Protein AF-A0A661W3M1-F1 (afdb_monomer_lite)

Secondary structure (DSSP, 8-state):
-EEEEE---HHHHHHHHHHTTT-GGGGTSSTT-SEEEEE-PPPPPSSTT-EEEEEEEEE--HHHHHHHTT-S-GGGGGGS-SSEE--SEEEEEEEEE-TT--

Sequence (102 aa):
MKALRFSSSLPQYALLKALGSRSKRLFYKGPLATVRLADVTEPELPAPDWVKIKTSVCGFCGSDFNLVFLRESLTASPFISYPCTLGHELSGEVVEVGSGVR

Foldseek 3Di:
DKFWKFADDPVLLVCCVVCCVVPVVLCCDDPSHGIDTDDDDQDDAPDLQDFDFPWPDFDDDVVNVCRSSVVDDPVCVVVDDPTDTDGDRTDGDGPGHGNNHD

pLDDT: mean 94.22, std 4.21, range [80.94, 98.5]

Structure (mmCIF, N/CA/C/O backbone):
data_AF-A0A661W3M1-F1
#
_entry.id   AF-A0A661W3M1-F1
#
loop_
_atom_site.group_PDB
_atom_site.id
_atom_site.type_symbol
_atom_site.label_atom_id
_atom_site.label_alt_id
_atom_site.label_comp_id
_atom_site.label_asym_id
_atom_site.label_entity_id
_atom_site.label_seq_id
_atom_site.pdbx_PDB_ins_code
_atom_site.Cartn_x
_atom_site.Cartn_y
_atom_site.Cartn_z
_atom_site.occupancy
_atom_site.B_iso_or_equiv
_atom_site.auth_seq_id
_atom_site.auth_comp_id
_atom_site.auth_asym_id
_atom_site.auth_atom_id
_atom_site.pdbx_PDB_model_num
ATOM 1 N N . MET A 1 1 ? -5.063 -12.488 4.242 1.00 94.12 1 MET A N 1
ATOM 2 C CA . MET A 1 1 ? -5.924 -11.769 3.269 1.00 94.12 1 MET A CA 1
ATOM 3 C C . MET A 1 1 ? -5.106 -11.277 2.073 1.00 94.12 1 MET A C 1
ATOM 5 O O . MET A 1 1 ? -3.892 -11.194 2.189 1.00 94.12 1 MET A O 1
ATOM 9 N N . LYS A 1 2 ? -5.730 -10.959 0.930 1.00 95.50 2 LYS A N 1
ATOM 10 C CA . LYS A 1 2 ? -5.025 -10.397 -0.241 1.00 95.50 2 LYS A CA 1
ATOM 11 C C . LYS A 1 2 ? -4.869 -8.877 -0.114 1.00 95.50 2 LYS A C 1
ATOM 13 O O . LYS A 1 2 ? -5.808 -8.210 0.304 1.00 95.50 2 LYS A O 1
ATOM 18 N N . ALA A 1 3 ? -3.721 -8.339 -0.523 1.00 96.06 3 ALA A N 1
ATOM 19 C CA . ALA A 1 3 ? -3.455 -6.900 -0.572 1.00 96.06 3 ALA A CA 1
ATOM 20 C C . ALA A 1 3 ? -2.562 -6.523 -1.766 1.00 96.06 3 ALA A C 1
ATOM 22 O O . ALA A 1 3 ? -1.708 -7.309 -2.188 1.00 96.06 3 ALA A O 1
ATOM 23 N N . LEU A 1 4 ? -2.732 -5.305 -2.295 1.00 95.81 4 LEU A N 1
ATOM 24 C CA . LEU A 1 4 ? -1.809 -4.720 -3.270 1.00 95.81 4 LEU A CA 1
ATOM 25 C C . LEU A 1 4 ? -0.593 -4.155 -2.536 1.00 95.81 4 LEU A C 1
ATOM 27 O O . LEU A 1 4 ? -0.679 -3.135 -1.854 1.00 95.81 4 LEU A O 1
ATOM 31 N N . ARG A 1 5 ? 0.541 -4.840 -2.663 1.00 96.19 5 ARG A N 1
ATOM 32 C CA . ARG A 1 5 ? 1.799 -4.491 -2.006 1.00 96.19 5 ARG A CA 1
ATOM 33 C C . ARG A 1 5 ? 2.724 -3.779 -2.970 1.00 96.19 5 ARG A C 1
ATOM 35 O O . ARG A 1 5 ? 3.012 -4.304 -4.046 1.00 96.19 5 ARG A O 1
ATOM 42 N N . PHE A 1 6 ? 3.206 -2.616 -2.554 1.00 95.31 6 PHE A N 1
ATOM 43 C CA . PHE A 1 6 ? 4.246 -1.871 -3.239 1.00 95.31 6 PHE A CA 1
ATOM 44 C C . PHE A 1 6 ? 5.602 -2.098 -2.574 1.00 95.31 6 PHE A C 1
ATOM 46 O O . PHE A 1 6 ? 5.745 -2.062 -1.349 1.00 95.31 6 PHE A O 1
ATOM 53 N N . SER A 1 7 ? 6.617 -2.290 -3.405 1.00 93.25 7 SER A N 1
ATOM 54 C CA . SER A 1 7 ? 8.013 -2.336 -2.992 1.00 93.25 7 SER A CA 1
ATOM 55 C C . SER A 1 7 ? 8.901 -1.839 -4.122 1.00 93.25 7 SER A C 1
ATOM 57 O O . SER A 1 7 ? 8.664 -2.163 -5.287 1.00 93.25 7 SER A O 1
ATOM 59 N N . SER A 1 8 ? 9.964 -1.125 -3.770 1.00 90.50 8 SER A N 1
ATOM 60 C CA . SER A 1 8 ? 11.011 -0.753 -4.712 1.00 90.50 8 SER A CA 1
ATOM 61 C C . SER A 1 8 ? 12.366 -0.854 -4.030 1.00 90.50 8 SER A C 1
ATOM 63 O O . SER A 1 8 ? 12.572 -0.274 -2.968 1.00 90.50 8 SER A O 1
ATOM 65 N N . SER A 1 9 ? 13.305 -1.561 -4.654 1.00 90.75 9 SER A N 1
ATOM 66 C CA . SER A 1 9 ? 14.724 -1.512 -4.287 1.00 90.75 9 SER A CA 1
ATOM 67 C C . SER A 1 9 ? 15.480 -0.532 -5.191 1.00 90.75 9 SER A C 1
ATOM 69 O O . SER A 1 9 ? 15.015 -0.207 -6.286 1.00 90.75 9 SER A O 1
ATOM 71 N N . LEU A 1 10 ? 16.660 -0.063 -4.770 1.00 91.50 10 LEU A N 1
ATOM 72 C CA . LEU A 1 10 ? 17.482 0.835 -5.596 1.00 91.50 10 LEU A CA 1
ATOM 73 C C . LEU A 1 10 ? 17.864 0.220 -6.962 1.00 91.50 10 LEU A C 1
ATOM 75 O O . LEU A 1 10 ? 17.713 0.914 -7.972 1.00 91.50 10 LEU A O 1
ATOM 79 N N . PRO A 1 11 ? 18.277 -1.066 -7.060 1.00 93.69 11 PRO A N 1
ATOM 80 C CA . PRO A 1 11 ? 18.576 -1.680 -8.357 1.00 93.69 11 PRO A CA 1
ATOM 81 C C . PRO A 1 11 ? 17.348 -1.773 -9.269 1.00 93.69 11 PRO A C 1
ATOM 83 O O . PRO A 1 11 ? 17.421 -1.447 -10.454 1.00 93.69 11 PRO A O 1
ATOM 86 N N . GLN A 1 12 ? 16.201 -2.173 -8.712 1.00 94.31 12 GLN A N 1
ATOM 87 C CA . GLN A 1 12 ? 14.938 -2.251 -9.446 1.00 94.31 12 GLN A CA 1
ATOM 88 C C . GLN A 1 12 ? 14.517 -0.873 -9.966 1.00 94.31 12 GLN A C 1
ATOM 90 O O . GLN A 1 12 ? 14.145 -0.746 -11.133 1.00 94.31 12 GLN A O 1
ATOM 95 N N . TYR A 1 13 ? 14.622 0.159 -9.125 1.00 93.94 13 TYR A N 1
ATOM 96 C CA . TYR A 1 13 ? 14.336 1.541 -9.493 1.00 93.94 13 TYR A CA 1
ATOM 97 C C . TYR A 1 13 ? 15.206 1.998 -10.669 1.00 93.94 13 TYR A C 1
ATOM 99 O O . TYR A 1 13 ? 14.677 2.499 -11.662 1.00 93.94 13 TYR A O 1
ATOM 107 N N . ALA A 1 14 ? 16.523 1.776 -10.603 1.00 94.38 14 ALA A N 1
ATOM 108 C CA . ALA A 1 14 ? 17.452 2.153 -11.669 1.00 94.38 14 ALA A CA 1
ATOM 109 C C . ALA A 1 14 ? 17.119 1.453 -13.001 1.00 94.38 14 ALA A C 1
ATOM 111 O O . ALA A 1 14 ? 17.024 2.110 -14.041 1.00 94.38 14 ALA A O 1
ATOM 112 N N . LEU A 1 15 ? 16.857 0.141 -12.966 1.00 95.88 15 LEU A N 1
ATOM 113 C CA . LEU A 1 15 ? 16.462 -0.633 -14.149 1.00 95.88 15 LEU A CA 1
ATOM 114 C C . LEU A 1 15 ? 15.142 -0.13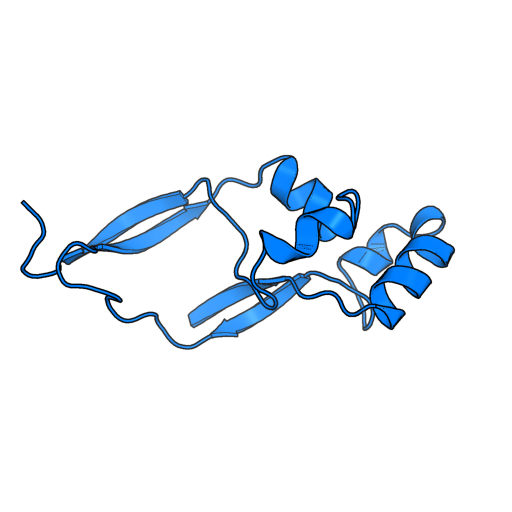5 -14.750 1.00 95.88 15 LEU A C 1
ATOM 116 O O . LEU A 1 15 ? 15.035 0.035 -15.966 1.00 95.88 15 LEU A O 1
ATOM 120 N N . LEU A 1 16 ? 14.141 0.142 -13.914 1.00 96.19 16 LEU A N 1
ATOM 121 C CA . LEU A 1 16 ? 12.846 0.653 -14.363 1.00 96.19 16 LEU A CA 1
ATOM 122 C C . LEU A 1 16 ? 12.928 2.078 -14.912 1.00 96.19 16 LEU A C 1
ATOM 124 O O . LEU A 1 16 ? 12.232 2.388 -15.878 1.00 96.19 16 LEU A O 1
ATOM 128 N N . LYS A 1 17 ? 13.790 2.941 -14.368 1.00 93.94 17 LYS A N 1
ATOM 129 C CA . LYS A 1 17 ? 14.046 4.266 -14.951 1.00 93.94 17 LYS A CA 1
ATOM 130 C C . LYS A 1 17 ? 14.708 4.162 -16.325 1.00 93.94 17 LYS A C 1
ATOM 132 O O . LYS A 1 17 ? 14.319 4.897 -17.230 1.00 93.94 17 LYS A O 1
ATOM 137 N N . ALA A 1 18 ? 15.642 3.228 -16.508 1.00 94.62 18 ALA A N 1
ATOM 138 C CA . ALA A 1 18 ? 16.347 3.031 -17.776 1.00 94.62 18 ALA A CA 1
ATOM 139 C C . ALA A 1 18 ? 15.481 2.366 -18.868 1.00 94.62 18 ALA A C 1
ATOM 141 O O . ALA A 1 18 ? 15.563 2.725 -20.046 1.00 94.62 18 ALA A O 1
ATOM 142 N N . LEU A 1 19 ? 14.655 1.382 -18.495 1.00 94.94 19 LEU A N 1
ATOM 143 C CA . LEU A 1 19 ? 13.927 0.523 -19.442 1.00 94.94 19 LEU A CA 1
ATOM 144 C C . LEU A 1 19 ? 12.421 0.811 -19.509 1.00 94.94 19 LEU A C 1
ATOM 146 O O . LEU A 1 19 ? 11.775 0.526 -20.520 1.00 94.94 19 LEU A O 1
ATOM 150 N N . GLY A 1 20 ? 11.841 1.399 -18.464 1.00 90.75 20 GLY A N 1
ATOM 151 C CA . GLY A 1 20 ? 10.394 1.572 -18.319 1.00 90.75 20 GLY A CA 1
ATOM 152 C C . GLY A 1 20 ? 9.769 2.601 -19.264 1.00 90.75 20 GLY A C 1
ATOM 153 O O . GLY A 1 20 ? 8.555 2.590 -19.471 1.00 90.75 20 GLY A O 1
ATOM 154 N N . SER A 1 21 ? 10.559 3.482 -19.885 1.00 90.88 21 SER A N 1
ATOM 155 C CA . SER A 1 21 ? 10.077 4.357 -20.966 1.00 90.88 21 SER A CA 1
ATOM 156 C C . SER A 1 21 ? 9.684 3.564 -22.217 1.00 90.88 21 SER A C 1
ATOM 158 O O . SER A 1 21 ? 8.713 3.929 -22.872 1.00 90.88 21 SER A O 1
ATOM 160 N N . ARG A 1 22 ? 10.374 2.447 -22.495 1.00 93.88 22 ARG A N 1
ATOM 161 C CA . ARG A 1 22 ? 10.118 1.569 -23.649 1.00 93.88 22 ARG A CA 1
ATOM 162 C C . ARG A 1 22 ? 8.945 0.621 -23.423 1.00 93.88 22 ARG A C 1
ATOM 164 O O . ARG A 1 22 ? 8.250 0.266 -24.366 1.00 93.88 22 ARG A O 1
ATOM 171 N N . SER A 1 23 ? 8.719 0.202 -22.178 1.00 94.69 23 SER A N 1
ATOM 172 C CA . SER A 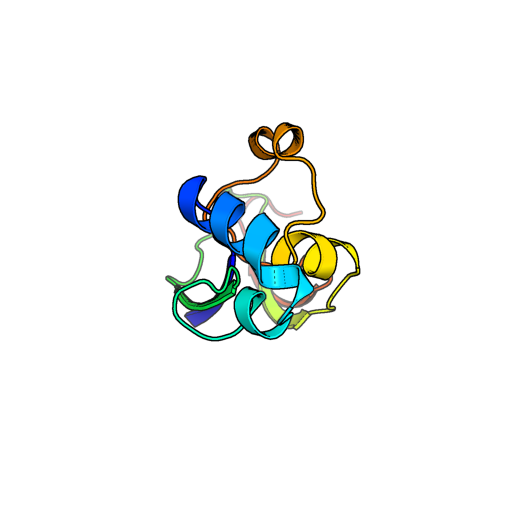1 23 ? 7.598 -0.670 -21.828 1.00 94.69 23 SER A CA 1
ATOM 173 C C . SER A 1 23 ? 7.061 -0.355 -20.438 1.00 94.69 23 SER A C 1
ATOM 175 O O . SER A 1 23 ? 7.616 -0.762 -19.417 1.00 94.69 23 SER A O 1
ATOM 177 N N . LYS A 1 24 ? 5.907 0.320 -20.400 1.00 94.50 24 LYS A N 1
ATOM 178 C CA . LYS A 1 24 ? 5.189 0.636 -19.156 1.00 94.50 24 LYS A CA 1
ATOM 179 C C . LYS A 1 24 ? 4.724 -0.612 -18.400 1.00 94.50 24 LYS A C 1
ATOM 181 O O . LYS A 1 24 ? 4.515 -0.544 -17.196 1.00 94.50 24 LYS A O 1
ATOM 186 N N . ARG A 1 25 ? 4.615 -1.761 -19.077 1.00 96.38 25 ARG A N 1
ATOM 187 C CA . ARG A 1 25 ? 4.252 -3.043 -18.452 1.00 96.38 25 ARG A CA 1
ATOM 188 C C . ARG A 1 25 ? 5.267 -3.498 -17.411 1.00 96.38 25 ARG A C 1
ATOM 190 O O . ARG A 1 25 ? 4.871 -4.166 -16.467 1.00 96.38 25 ARG A O 1
ATOM 197 N N . LEU A 1 26 ? 6.537 -3.109 -17.544 1.00 96.62 26 LEU A N 1
ATOM 198 C CA . LEU A 1 26 ? 7.592 -3.494 -16.603 1.00 96.62 26 LEU A CA 1
ATOM 199 C C . LEU A 1 26 ? 7.321 -3.023 -15.168 1.00 96.62 26 LEU A C 1
ATOM 201 O O . LEU A 1 26 ? 7.784 -3.667 -14.235 1.00 96.62 26 LEU A O 1
ATOM 205 N N . PHE A 1 27 ? 6.548 -1.947 -14.984 1.00 96.81 27 PHE A N 1
ATOM 206 C CA . PHE A 1 27 ? 6.203 -1.426 -13.659 1.00 96.81 27 PHE A CA 1
ATOM 207 C C . PHE A 1 27 ? 5.156 -2.274 -12.925 1.00 96.81 27 PHE A C 1
ATOM 209 O O . PHE A 1 27 ? 5.135 -2.269 -11.702 1.00 96.81 27 PHE A O 1
ATOM 216 N N . TYR A 1 28 ? 4.307 -3.031 -13.627 1.00 95.69 28 TYR A N 1
ATOM 217 C CA . TYR A 1 28 ? 3.195 -3.776 -13.006 1.00 95.69 28 TYR A CA 1
ATOM 218 C C . TYR A 1 28 ? 3.089 -5.249 -13.438 1.00 95.69 28 TYR A C 1
ATOM 220 O O . TYR A 1 28 ? 2.254 -5.986 -12.921 1.00 95.69 28 TYR A O 1
ATOM 228 N N . LYS A 1 29 ? 3.938 -5.715 -14.361 1.00 95.81 29 LYS A N 1
ATOM 229 C CA . LYS A 1 29 ? 4.026 -7.114 -14.790 1.00 95.81 29 LYS A CA 1
ATOM 230 C C . LYS A 1 29 ? 5.476 -7.613 -14.850 1.00 95.81 29 LYS A C 1
ATOM 232 O O . LYS A 1 29 ? 6.364 -6.919 -15.335 1.00 95.81 29 LYS A O 1
ATOM 237 N N . GLY A 1 30 ? 5.687 -8.866 -14.442 1.00 94.94 30 GLY A N 1
ATOM 238 C CA . GLY A 1 30 ? 6.987 -9.547 -14.501 1.00 94.94 30 GLY A CA 1
ATOM 239 C C . GLY A 1 30 ? 7.849 -9.332 -13.248 1.00 94.94 30 GLY A C 1
ATOM 240 O O . GLY A 1 30 ? 7.343 -8.841 -12.243 1.00 94.94 30 GLY A O 1
ATOM 241 N N . PRO A 1 31 ? 9.141 -9.706 -13.272 1.00 93.88 31 PRO A N 1
ATOM 242 C CA . PRO A 1 31 ? 10.004 -9.683 -12.086 1.00 93.88 31 PRO A CA 1
ATOM 243 C C . PRO A 1 31 ? 10.308 -8.267 -11.583 1.00 93.88 31 PRO A C 1
ATOM 245 O O . PRO A 1 31 ? 10.428 -8.063 -10.381 1.00 93.88 31 PRO A O 1
ATOM 248 N N . LEU A 1 32 ? 10.365 -7.279 -12.482 1.00 95.56 32 LEU A N 1
ATOM 249 C CA . LEU A 1 32 ? 10.671 -5.885 -12.145 1.00 95.56 32 LEU A CA 1
ATOM 250 C C . LEU A 1 32 ? 9.480 -5.083 -11.639 1.00 95.56 32 LEU A C 1
ATOM 252 O O . LEU A 1 32 ? 9.662 -3.934 -11.257 1.00 95.56 32 LEU A O 1
ATOM 256 N N . ALA A 1 33 ? 8.270 -5.628 -11.632 1.00 96.69 33 ALA A N 1
ATOM 257 C CA . ALA A 1 33 ? 7.123 -4.812 -11.288 1.00 96.69 33 ALA A CA 1
ATOM 258 C C . ALA A 1 33 ? 7.169 -4.345 -9.823 1.00 96.69 33 ALA A C 1
ATOM 260 O O . ALA A 1 33 ? 7.615 -5.081 -8.941 1.00 96.69 33 ALA A O 1
ATOM 261 N N . THR A 1 34 ? 6.699 -3.136 -9.563 1.00 96.06 34 THR A N 1
ATOM 262 C CA . THR A 1 34 ? 6.761 -2.461 -8.260 1.00 96.06 34 THR A CA 1
ATOM 263 C C . THR A 1 34 ? 5.567 -2.794 -7.374 1.00 96.06 34 THR A C 1
ATOM 265 O O . THR A 1 34 ? 5.650 -2.656 -6.160 1.00 96.06 34 THR A O 1
ATOM 268 N N . VAL A 1 35 ? 4.477 -3.288 -7.971 1.00 96.62 35 VAL A N 1
ATOM 269 C CA . VAL A 1 35 ? 3.252 -3.691 -7.274 1.00 96.62 35 VAL A CA 1
ATOM 270 C C . VAL A 1 35 ? 2.932 -5.169 -7.498 1.00 96.62 35 VAL A C 1
ATOM 272 O O . VAL A 1 35 ? 3.034 -5.679 -8.618 1.00 96.62 35 VAL A O 1
ATOM 275 N N . ARG A 1 36 ? 2.550 -5.889 -6.441 1.00 96.06 36 ARG A N 1
ATOM 276 C CA . ARG A 1 36 ? 2.053 -7.274 -6.508 1.00 96.06 36 ARG A CA 1
ATOM 277 C C . ARG A 1 36 ? 0.786 -7.428 -5.691 1.00 96.06 36 ARG A C 1
ATOM 279 O O . ARG A 1 36 ? 0.649 -6.823 -4.635 1.00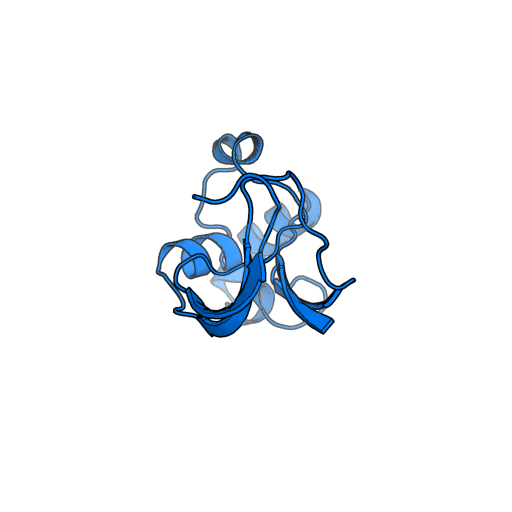 96.06 36 ARG A O 1
ATOM 286 N N . LEU A 1 37 ? -0.089 -8.318 -6.143 1.00 96.69 37 LEU A N 1
ATOM 287 C CA . LEU A 1 37 ? -1.091 -8.899 -5.264 1.00 96.69 37 LEU A CA 1
ATOM 288 C C . LEU A 1 37 ? -0.399 -9.958 -4.399 1.00 96.69 37 LEU A C 1
ATOM 290 O O . LEU A 1 37 ? 0.159 -10.914 -4.939 1.00 96.69 37 LEU A O 1
ATOM 294 N N . ALA A 1 38 ? -0.411 -9.777 -3.084 1.00 96.31 38 ALA A N 1
ATOM 295 C CA . ALA A 1 38 ? 0.234 -10.677 -2.136 1.00 96.31 38 ALA A CA 1
ATOM 296 C C . ALA A 1 38 ? -0.735 -11.093 -1.028 1.00 96.31 38 ALA A C 1
ATOM 298 O O . ALA A 1 38 ? -1.693 -10.376 -0.731 1.00 96.31 38 ALA A O 1
ATOM 299 N N . ASP A 1 39 ? -0.472 -12.243 -0.415 1.00 97.19 39 ASP A N 1
ATOM 300 C CA . ASP A 1 39 ? -1.096 -12.613 0.850 1.00 97.19 39 ASP A CA 1
ATOM 301 C C . ASP A 1 39 ? -0.386 -11.889 1.994 1.00 97.19 39 ASP A C 1
ATOM 303 O O . ASP A 1 39 ? 0.841 -11.895 2.089 1.00 97.19 39 ASP A O 1
ATOM 307 N N . VAL A 1 40 ? -1.169 -11.247 2.852 1.00 95.25 40 VAL A N 1
ATOM 308 C CA . VAL A 1 40 ? -0.719 -10.584 4.075 1.00 95.25 40 VAL A CA 1
ATOM 309 C C . VAL A 1 40 ? -1.514 -11.102 5.264 1.00 95.25 40 VAL A C 1
ATOM 311 O O . VAL A 1 40 ? -2.661 -11.541 5.112 1.00 95.25 40 VAL A O 1
ATOM 314 N N . THR A 1 41 ? -0.917 -11.037 6.448 1.00 95.88 41 THR A N 1
ATOM 315 C CA . THR A 1 41 ? -1.633 -11.276 7.702 1.00 95.88 41 THR A CA 1
ATOM 316 C C . THR A 1 41 ? -2.754 -10.253 7.845 1.00 95.88 41 THR A C 1
ATOM 318 O O . THR A 1 41 ? -2.608 -9.099 7.436 1.00 95.88 41 THR A O 1
ATOM 321 N N . GLU A 1 42 ? -3.894 -10.691 8.368 1.00 95.62 42 GLU A N 1
ATOM 322 C CA . GLU A 1 42 ? -4.962 -9.765 8.726 1.00 95.62 42 GLU A CA 1
ATOM 323 C C . GLU A 1 42 ? -4.458 -8.815 9.824 1.00 95.62 42 GLU A C 1
ATOM 325 O O . GLU A 1 42 ? -3.839 -9.289 10.777 1.00 95.62 42 GLU A O 1
ATOM 330 N N . PRO A 1 43 ? -4.638 -7.490 9.685 1.00 93.75 43 PRO A N 1
ATOM 331 C CA . PRO A 1 43 ? -4.146 -6.554 10.683 1.00 93.75 43 PRO A CA 1
ATOM 332 C C . PRO A 1 43 ? -4.921 -6.708 11.993 1.00 93.75 43 PRO A C 1
ATOM 334 O O . PRO A 1 43 ? -6.135 -6.903 11.990 1.00 93.75 43 PRO A O 1
ATOM 337 N N . GLU A 1 44 ? -4.223 -6.575 13.111 1.00 96.56 44 GLU A N 1
ATOM 338 C CA . GLU A 1 44 ? -4.817 -6.377 14.435 1.00 96.56 44 GLU A CA 1
ATOM 339 C C . GLU A 1 44 ? -4.927 -4.875 14.726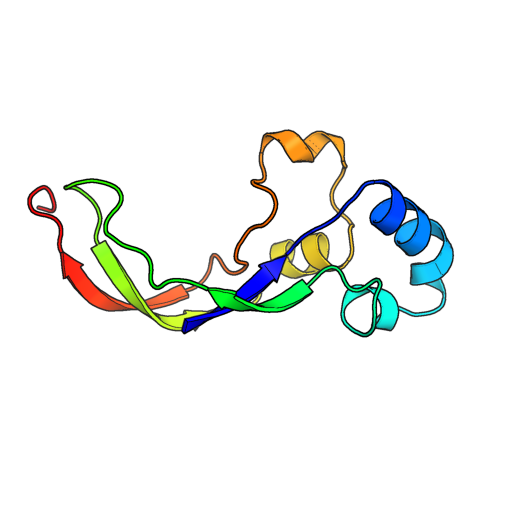 1.00 96.56 44 GLU A C 1
ATOM 341 O O . GLU A 1 44 ? -4.329 -4.059 14.018 1.00 96.56 44 GLU A O 1
ATOM 346 N N . LEU A 1 45 ? -5.706 -4.494 15.742 1.00 98.00 45 LEU A N 1
ATOM 347 C CA . LEU A 1 45 ? -5.795 -3.096 16.159 1.00 98.00 45 LEU A CA 1
ATOM 348 C C . LEU A 1 45 ? -4.440 -2.625 16.715 1.00 98.00 45 LEU A C 1
ATOM 350 O O . LEU A 1 45 ? -3.979 -3.174 17.716 1.00 98.00 45 LEU A O 1
ATOM 354 N N . PRO A 1 46 ? -3.803 -1.599 16.119 1.00 95.94 46 PRO A N 1
ATOM 355 C CA . PRO A 1 46 ? -2.497 -1.135 16.586 1.00 95.94 46 PRO A CA 1
ATOM 356 C C . PRO A 1 46 ? -2.547 -0.441 17.951 1.00 95.94 46 PRO A C 1
ATOM 358 O O . PRO A 1 46 ? -1.557 -0.444 18.679 1.00 95.94 46 PRO A O 1
ATOM 361 N N . ALA A 1 47 ? -3.680 0.184 18.284 1.00 98.00 47 ALA A N 1
ATOM 362 C CA . ALA A 1 47 ? -3.897 0.884 19.543 1.00 98.00 47 ALA A CA 1
ATOM 363 C C . ALA A 1 47 ? -5.400 0.941 19.903 1.00 98.00 47 ALA A C 1
ATOM 365 O O . ALA A 1 47 ? -6.248 0.686 19.042 1.00 98.00 47 ALA A O 1
ATOM 366 N N . PRO A 1 48 ? -5.756 1.262 21.165 1.00 98.19 48 PRO A N 1
ATOM 367 C CA . PRO A 1 48 ? -7.146 1.251 21.631 1.00 98.19 48 PRO A CA 1
ATOM 368 C C . PRO A 1 48 ? -8.080 2.226 20.911 1.00 98.19 48 PRO A C 1
ATOM 370 O O . PRO A 1 48 ? -9.284 2.010 20.903 1.00 98.19 48 PRO A O 1
ATOM 373 N N . ASP A 1 49 ? -7.561 3.299 20.328 1.00 98.00 49 ASP A N 1
ATOM 374 C CA . ASP A 1 49 ? -8.313 4.338 19.618 1.00 98.00 49 ASP A CA 1
ATOM 375 C C . ASP A 1 49 ? -8.519 4.037 18.122 1.00 98.00 49 ASP A C 1
ATOM 377 O O . ASP A 1 49 ? -8.958 4.900 17.364 1.00 98.00 49 ASP A O 1
ATOM 381 N N . TRP A 1 50 ? -8.223 2.810 17.683 1.00 98.25 50 TRP A N 1
ATOM 382 C CA . TRP A 1 50 ? -8.341 2.392 16.286 1.00 98.25 50 TRP A CA 1
ATOM 383 C C . TRP A 1 50 ? -9.603 1.570 16.027 1.00 98.25 50 TRP A C 1
ATOM 385 O O . TRP A 1 50 ? -10.147 0.901 16.906 1.00 98.25 50 TRP A O 1
ATOM 395 N N . VAL A 1 51 ? -10.022 1.564 14.763 1.00 97.94 51 VAL A N 1
ATOM 396 C CA . VAL A 1 51 ? -11.044 0.657 14.232 1.00 97.94 51 VAL A CA 1
ATOM 397 C C . VAL A 1 51 ? -10.459 -0.193 13.110 1.00 97.94 51 VAL A C 1
ATOM 399 O O . VAL A 1 51 ? -9.578 0.252 12.370 1.00 97.94 51 VAL A O 1
ATOM 402 N N . LYS A 1 52 ? -10.977 -1.412 12.944 1.00 97.81 52 LYS A N 1
ATOM 403 C CA . LYS A 1 52 ? -10.680 -2.268 11.792 1.00 97.81 52 LYS A CA 1
ATOM 404 C C . LYS A 1 52 ? -11.811 -2.164 10.785 1.00 97.81 52 LYS A C 1
ATOM 406 O O . LYS A 1 52 ? -12.973 -2.375 11.127 1.00 97.81 52 LYS A O 1
ATOM 411 N N . ILE A 1 53 ? -11.461 -1.880 9.535 1.00 97.50 53 ILE A N 1
ATOM 412 C CA . ILE A 1 53 ? -12.425 -1.728 8.444 1.00 97.50 53 ILE A CA 1
ATOM 413 C C . ILE A 1 53 ? -12.287 -2.898 7.472 1.00 97.50 53 ILE A C 1
ATOM 415 O O . ILE A 1 53 ? -11.240 -3.091 6.846 1.00 97.50 53 ILE A O 1
ATOM 419 N N . LYS A 1 54 ? -13.375 -3.643 7.273 1.00 97.19 54 LYS A N 1
ATOM 420 C CA . LYS A 1 54 ? -13.519 -4.568 6.151 1.00 97.19 54 LYS A CA 1
ATOM 421 C C . LYS A 1 54 ? -13.775 -3.754 4.888 1.00 97.19 54 LYS A C 1
ATOM 423 O O . LYS A 1 54 ? -14.891 -3.314 4.609 1.00 97.19 54 LYS A O 1
ATOM 428 N N . THR A 1 55 ? -12.705 -3.534 4.134 1.00 96.81 55 THR A N 1
ATOM 429 C CA . THR A 1 55 ? -12.731 -2.725 2.911 1.00 96.81 55 THR A CA 1
ATOM 430 C C . THR A 1 55 ? -13.647 -3.363 1.865 1.00 96.81 55 THR A C 1
ATOM 432 O O . THR A 1 55 ? -13.463 -4.526 1.509 1.00 96.81 55 THR A O 1
ATOM 435 N N . SER A 1 56 ? -14.623 -2.600 1.368 1.00 96.88 56 SER A N 1
ATOM 436 C CA . SER A 1 56 ? -15.517 -3.013 0.275 1.00 96.88 56 SER A CA 1
ATOM 437 C C . SER A 1 56 ? -15.040 -2.472 -1.070 1.00 96.88 56 SER A C 1
ATOM 439 O O . SER A 1 56 ? -15.042 -3.185 -2.070 1.00 96.88 56 SER A O 1
ATOM 441 N N . VAL A 1 57 ? -14.588 -1.216 -1.084 1.00 97.19 57 VAL A N 1
ATOM 442 C CA . VAL A 1 57 ? -14.036 -0.541 -2.261 1.00 97.19 57 VAL A CA 1
ATOM 443 C C . VAL A 1 57 ? -12.868 0.348 -1.846 1.00 97.19 57 VAL A C 1
ATOM 445 O O . VAL A 1 57 ? -12.843 0.881 -0.737 1.00 97.19 57 VAL A O 1
ATOM 448 N N . CYS A 1 58 ? -11.898 0.509 -2.740 1.00 97.50 58 CYS A N 1
ATOM 449 C CA . CYS A 1 58 ? -10.834 1.490 -2.602 1.00 97.50 58 CYS A CA 1
ATOM 450 C C . CYS A 1 58 ? -10.595 2.168 -3.954 1.00 97.50 58 CYS A C 1
ATOM 452 O O . CYS A 1 58 ? -10.455 1.487 -4.973 1.00 97.50 58 CYS A O 1
ATOM 454 N N . GLY A 1 59 ? -10.605 3.499 -3.957 1.00 97.25 59 GLY A N 1
ATOM 455 C CA . GLY A 1 59 ? -10.229 4.324 -5.095 1.00 97.25 59 GLY A CA 1
ATOM 456 C C . GLY A 1 59 ? -8.752 4.158 -5.440 1.00 97.25 59 GLY A C 1
ATOM 457 O O . GLY A 1 59 ? -7.922 3.857 -4.582 1.00 97.25 59 GLY A O 1
ATOM 458 N N . PHE A 1 60 ? -8.438 4.326 -6.722 1.00 95.75 60 PHE A N 1
ATOM 459 C CA . PHE A 1 60 ? -7.067 4.332 -7.219 1.00 95.75 60 PHE A CA 1
ATOM 460 C C . PHE A 1 60 ? -6.692 5.759 -7.613 1.00 95.75 60 PHE A C 1
ATOM 462 O O . PHE A 1 60 ? -7.109 6.250 -8.667 1.00 95.75 60 PHE A O 1
ATOM 469 N N . CYS A 1 61 ? -5.920 6.419 -6.753 1.00 95.56 61 CYS A N 1
ATOM 470 C CA . CYS A 1 61 ? -5.595 7.830 -6.892 1.00 95.56 61 CYS A CA 1
ATOM 471 C C . CYS A 1 61 ? -4.420 8.054 -7.861 1.00 95.56 61 CYS A C 1
ATOM 473 O O . CYS A 1 61 ? -3.621 7.159 -8.162 1.00 95.56 61 CYS A O 1
ATOM 475 N N . GLY A 1 62 ? -4.249 9.295 -8.321 1.00 95.50 62 GLY A N 1
ATOM 476 C CA . GLY A 1 62 ? -3.081 9.695 -9.112 1.00 95.50 62 GLY A CA 1
ATOM 477 C C . GLY A 1 62 ? -1.749 9.507 -8.371 1.00 95.50 62 GLY A C 1
ATOM 478 O O . GLY A 1 62 ? -0.731 9.220 -9.003 1.00 95.50 62 GLY A O 1
ATOM 479 N N . SER A 1 63 ? -1.747 9.608 -7.041 1.00 92.38 63 SER A N 1
ATOM 480 C CA . SER A 1 63 ? -0.572 9.348 -6.196 1.00 92.38 63 SER A CA 1
ATOM 481 C C . SER A 1 63 ? -0.187 7.864 -6.181 1.00 92.38 63 SER A C 1
ATOM 483 O O . SER A 1 63 ? 0.993 7.546 -6.331 1.00 92.38 63 SER A O 1
ATOM 485 N N . ASP A 1 64 ? -1.158 6.943 -6.120 1.00 94.50 64 ASP A N 1
ATOM 486 C CA . ASP A 1 64 ? -0.900 5.500 -6.242 1.00 94.50 64 ASP A CA 1
ATOM 487 C C . ASP A 1 64 ? -0.279 5.179 -7.609 1.00 94.50 64 ASP A C 1
ATOM 489 O O . ASP A 1 64 ? 0.698 4.431 -7.717 1.00 94.50 64 ASP A O 1
ATOM 493 N N . PHE A 1 65 ? -0.803 5.803 -8.667 1.00 94.94 65 PHE A N 1
ATOM 494 C CA . PHE A 1 65 ? -0.243 5.702 -1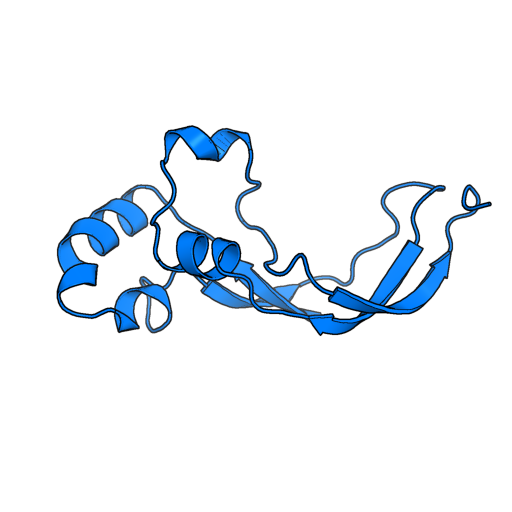0.010 1.00 94.94 65 PHE A CA 1
ATOM 495 C C . PHE A 1 65 ? 1.202 6.216 -10.066 1.00 94.94 65 PHE A C 1
ATOM 497 O O . PHE A 1 65 ? 2.088 5.526 -10.579 1.00 94.94 65 PHE A O 1
ATOM 504 N N . ASN A 1 66 ? 1.480 7.400 -9.521 1.00 93.75 66 ASN A N 1
ATOM 505 C CA . ASN A 1 66 ? 2.836 7.946 -9.491 1.00 93.75 66 ASN A CA 1
ATOM 506 C C . ASN A 1 66 ? 3.805 7.044 -8.723 1.00 93.75 66 ASN A C 1
ATOM 508 O O . ASN A 1 66 ? 4.933 6.847 -9.187 1.00 93.75 66 ASN A O 1
ATOM 512 N N . LEU A 1 67 ? 3.361 6.451 -7.616 1.00 92.94 67 LEU A N 1
ATOM 513 C CA . LEU A 1 67 ? 4.157 5.524 -6.823 1.00 92.94 67 LEU A CA 1
ATOM 514 C C . LEU A 1 67 ? 4.495 4.260 -7.628 1.00 92.94 67 LEU A C 1
ATOM 516 O O . LEU A 1 67 ? 5.674 3.948 -7.804 1.00 92.94 67 LEU A O 1
ATOM 520 N N . VAL A 1 68 ? 3.497 3.593 -8.228 1.00 94.81 68 VAL A N 1
ATOM 521 C CA . VAL A 1 68 ? 3.696 2.396 -9.077 1.00 94.81 68 VAL A CA 1
ATOM 522 C C . VAL A 1 68 ? 4.674 2.670 -10.222 1.00 94.81 68 VAL A C 1
ATOM 524 O O . VAL A 1 68 ? 5.558 1.855 -10.497 1.00 94.81 68 VAL A O 1
ATOM 527 N N . PHE A 1 69 ? 4.555 3.828 -10.873 1.00 95.31 69 PHE A N 1
ATOM 528 C CA . PHE A 1 69 ? 5.405 4.217 -12.001 1.00 95.31 69 PHE A CA 1
ATOM 529 C C . PHE A 1 69 ? 6.712 4.914 -11.601 1.00 95.31 69 PHE A C 1
ATOM 531 O O . PHE A 1 69 ? 7.418 5.416 -12.481 1.00 95.31 69 PHE A O 1
ATOM 538 N N . LEU A 1 70 ? 7.054 4.931 -10.307 1.00 93.94 70 LEU A N 1
ATOM 539 C CA . LEU A 1 70 ? 8.275 5.534 -9.769 1.00 93.94 70 LEU A CA 1
ATOM 540 C C . LEU A 1 70 ? 8.463 6.982 -10.238 1.00 93.94 70 LEU A C 1
ATOM 542 O O . LEU A 1 70 ? 9.540 7.366 -10.696 1.00 93.94 70 LEU A O 1
ATOM 546 N N . ARG A 1 71 ? 7.392 7.775 -10.221 1.00 92.88 71 ARG A N 1
ATOM 547 C CA . ARG A 1 71 ? 7.414 9.199 -10.590 1.00 92.88 71 ARG A CA 1
ATOM 548 C C . ARG A 1 71 ? 7.764 10.100 -9.412 1.00 92.88 71 ARG A C 1
ATOM 550 O O . ARG A 1 71 ? 8.224 11.211 -9.643 1.00 92.88 71 ARG A O 1
ATOM 557 N N . GLU A 1 72 ? 7.618 9.587 -8.197 1.00 85.56 72 GLU A N 1
ATOM 558 C CA . GLU A 1 72 ? 8.043 10.262 -6.977 1.00 85.56 72 GLU A CA 1
ATOM 559 C C . GLU A 1 72 ? 9.572 10.331 -6.868 1.00 85.56 72 GLU A C 1
ATOM 561 O O . GLU A 1 72 ? 10.301 9.461 -7.363 1.00 85.56 72 GLU A O 1
ATOM 566 N N . SER A 1 73 ? 10.064 11.382 -6.212 1.00 84.12 73 SER A N 1
ATOM 567 C CA . SER A 1 73 ? 11.488 11.522 -5.911 1.00 84.12 73 SER A CA 1
ATOM 568 C C . SER A 1 73 ? 11.921 10.495 -4.865 1.00 84.12 73 SER A C 1
ATOM 570 O O . SER A 1 73 ? 11.222 10.277 -3.877 1.00 84.12 73 SER A O 1
ATOM 572 N N . LEU A 1 74 ? 13.126 9.932 -5.006 1.00 83.06 74 LEU A N 1
ATOM 573 C CA . LEU A 1 74 ? 13.719 9.095 -3.955 1.00 83.06 74 LEU A CA 1
ATOM 574 C C . LEU A 1 74 ? 13.917 9.864 -2.643 1.00 83.06 74 LEU A C 1
ATOM 576 O O . LEU A 1 74 ? 13.911 9.255 -1.582 1.00 83.06 74 LEU A O 1
ATOM 580 N N . THR A 1 75 ? 14.021 11.194 -2.689 1.00 84.12 75 THR A N 1
ATOM 581 C CA . THR A 1 75 ? 14.071 12.030 -1.478 1.00 84.12 75 THR A CA 1
ATOM 582 C C . THR A 1 75 ? 12.787 11.958 -0.651 1.00 84.12 75 THR A C 1
ATOM 584 O O . THR A 1 75 ? 12.810 12.324 0.518 1.00 84.12 75 THR A O 1
ATOM 587 N N . ALA A 1 76 ? 11.680 11.474 -1.225 1.00 80.94 76 ALA A N 1
ATOM 588 C CA . ALA A 1 76 ? 10.433 11.233 -0.507 1.00 80.94 76 ALA A CA 1
ATOM 589 C C . ALA A 1 76 ? 10.414 9.882 0.235 1.00 80.94 76 ALA A C 1
ATOM 591 O O . ALA A 1 76 ? 9.482 9.616 0.990 1.00 80.94 76 ALA A O 1
ATOM 592 N N . SER A 1 77 ? 11.434 9.026 0.067 1.00 81.25 77 SER A N 1
ATOM 593 C CA . SER A 1 77 ? 11.480 7.708 0.711 1.00 81.25 77 SER A CA 1
ATOM 594 C C . SER A 1 77 ? 11.359 7.721 2.240 1.00 81.25 77 SER A C 1
ATOM 596 O O . SER A 1 77 ? 10.775 6.771 2.748 1.00 81.25 77 SER A O 1
ATOM 598 N N . PRO A 1 78 ? 11.837 8.737 2.997 1.00 85.38 78 PRO A N 1
ATOM 599 C CA . PRO A 1 78 ? 11.660 8.760 4.452 1.00 85.38 78 PRO A CA 1
ATOM 600 C C . PRO A 1 78 ? 10.196 8.861 4.899 1.00 85.38 78 PRO A C 1
ATOM 602 O O . PRO A 1 78 ? 9.890 8.547 6.043 1.00 85.38 78 PRO A O 1
ATOM 605 N N . PHE A 1 79 ? 9.294 9.280 4.008 1.00 83.12 79 PHE A N 1
ATOM 606 C CA . PHE A 1 79 ? 7.867 9.425 4.296 1.00 83.12 79 PHE A CA 1
ATOM 607 C C . PHE A 1 79 ? 7.047 8.186 3.910 1.00 83.12 79 PHE A C 1
ATOM 609 O O . PHE A 1 79 ? 5.828 8.192 4.058 1.00 83.12 79 PHE A O 1
ATOM 616 N N . ILE A 1 80 ? 7.688 7.130 3.392 1.00 82.19 80 ILE A N 1
ATOM 617 C CA . ILE A 1 80 ? 7.011 5.930 2.891 1.00 82.19 80 ILE A CA 1
ATOM 618 C C . ILE A 1 80 ? 7.625 4.688 3.538 1.00 82.19 80 ILE A C 1
ATOM 620 O O . ILE A 1 80 ? 8.828 4.449 3.457 1.00 82.19 80 ILE A O 1
ATOM 624 N N . SER A 1 81 ? 6.788 3.848 4.142 1.00 84.81 81 SER A N 1
ATOM 625 C CA . SER A 1 81 ? 7.217 2.540 4.640 1.00 84.81 81 SER A CA 1
ATOM 626 C C . SER A 1 81 ? 7.341 1.549 3.484 1.00 84.81 81 SER A C 1
ATOM 628 O O . SER A 1 81 ? 6.378 1.321 2.760 1.00 84.81 81 SER A O 1
ATOM 630 N N . TYR A 1 82 ? 8.497 0.911 3.316 1.00 85.69 82 TYR A N 1
ATOM 631 C CA . TYR A 1 82 ? 8.668 -0.156 2.328 1.00 85.69 82 TYR A CA 1
ATOM 632 C C . TYR A 1 82 ? 8.883 -1.504 3.020 1.00 85.69 82 TYR A C 1
ATOM 634 O O . TYR A 1 82 ? 9.752 -1.594 3.885 1.00 85.69 82 TYR A O 1
ATOM 642 N N . PRO A 1 83 ? 8.169 -2.573 2.619 1.00 91.94 83 PRO A N 1
ATOM 643 C CA . PRO A 1 83 ? 7.021 -2.598 1.701 1.00 91.94 83 PRO A CA 1
ATOM 644 C C . PRO A 1 83 ? 5.727 -2.029 2.327 1.00 91.94 83 PRO A C 1
ATOM 646 O O . PRO A 1 83 ? 5.442 -2.297 3.496 1.00 91.94 83 PRO A O 1
ATOM 649 N N . CYS A 1 84 ? 4.896 -1.337 1.537 1.00 92.94 84 CYS A N 1
ATOM 650 C CA . CYS A 1 84 ? 3.582 -0.819 1.964 1.00 92.94 84 CYS A CA 1
ATOM 651 C C . CYS A 1 84 ? 2.411 -1.472 1.225 1.00 92.94 84 CYS A C 1
ATOM 653 O O . CYS A 1 84 ? 2.566 -2.068 0.158 1.00 92.94 84 CYS A O 1
ATOM 655 N N . THR A 1 85 ? 1.224 -1.359 1.820 1.00 95.25 85 THR A N 1
ATOM 656 C CA . THR A 1 85 ? -0.053 -1.649 1.161 1.00 95.25 85 THR A CA 1
ATOM 657 C C . THR A 1 85 ? -0.565 -0.357 0.532 1.00 95.25 85 THR A C 1
ATOM 659 O O . THR A 1 85 ? -0.562 0.675 1.197 1.00 95.25 85 THR A O 1
ATOM 662 N N . LEU A 1 86 ? -0.948 -0.408 -0.744 1.00 94.25 86 LEU A N 1
ATOM 663 C CA . LEU A 1 86 ? -1.485 0.745 -1.474 1.00 94.25 86 LEU A CA 1
ATOM 664 C C . LEU A 1 86 ? -2.963 0.996 -1.154 1.00 94.25 86 LEU A C 1
ATOM 666 O O . LEU A 1 86 ? -3.660 0.084 -0.706 1.00 94.25 86 LEU A O 1
ATOM 670 N N . GLY A 1 87 ? -3.432 2.199 -1.494 1.00 92.94 87 GLY A N 1
ATOM 671 C CA . GLY A 1 87 ? -4.827 2.609 -1.357 1.00 92.94 87 GLY A CA 1
ATOM 672 C C . GLY A 1 87 ? -5.081 3.412 -0.084 1.00 92.94 87 GLY A C 1
ATOM 673 O O . GLY A 1 87 ? -4.923 2.916 1.029 1.00 92.94 87 GLY A O 1
ATOM 674 N N . HIS A 1 88 ? -5.492 4.664 -0.265 1.00 94.88 88 HIS A N 1
ATOM 675 C CA . HIS A 1 88 ? -5.826 5.605 0.814 1.00 94.88 88 HIS A CA 1
ATOM 676 C C . HIS A 1 88 ? -7.219 6.234 0.636 1.00 94.88 88 HIS A C 1
ATOM 678 O O . HIS A 1 88 ? -7.622 7.087 1.419 1.00 94.88 88 HIS A O 1
ATOM 684 N N . GLU A 1 89 ? -7.975 5.779 -0.365 1.00 97.12 89 GLU A N 1
ATOM 685 C CA . GLU A 1 89 ? -9.335 6.232 -0.671 1.00 97.12 89 GLU A CA 1
ATOM 686 C C . GLU A 1 89 ? -10.323 5.073 -0.478 1.00 97.12 89 GLU A C 1
ATOM 688 O O . GLU A 1 89 ? -10.939 4.593 -1.427 1.00 97.12 89 GLU A O 1
ATOM 693 N N . LEU A 1 90 ? -10.411 4.525 0.736 1.00 96.38 90 LEU A N 1
ATOM 694 C CA . LEU A 1 90 ? -11.202 3.319 1.015 1.00 96.38 90 LEU A CA 1
ATOM 695 C C . LEU A 1 90 ? -12.577 3.613 1.622 1.00 96.38 90 LEU A C 1
ATOM 697 O O . LEU A 1 90 ? -12.774 4.601 2.324 1.00 96.38 90 LEU A O 1
ATOM 701 N N . SER A 1 91 ? -13.519 2.702 1.382 1.00 97.94 91 SER A N 1
ATOM 702 C CA . SER A 1 91 ? -14.820 2.651 2.047 1.00 97.94 91 SER A CA 1
ATOM 703 C C . SER A 1 91 ? -15.196 1.202 2.358 1.00 97.94 91 SER A C 1
ATOM 705 O O . SER A 1 91 ? -14.884 0.271 1.603 1.00 97.94 91 SER A O 1
ATOM 707 N N . GLY A 1 92 ? -15.842 0.992 3.499 1.00 97.81 92 GLY A N 1
ATOM 708 C CA . GLY A 1 92 ? -16.184 -0.332 3.990 1.00 97.81 92 GLY A CA 1
ATOM 709 C C . GLY A 1 92 ? -16.911 -0.294 5.324 1.00 97.81 92 GLY A C 1
ATOM 710 O O . GLY A 1 92 ? -17.369 0.754 5.773 1.00 97.81 92 GLY A O 1
ATOM 711 N N . GLU A 1 93 ? -17.001 -1.461 5.947 1.00 98.44 93 GLU A N 1
ATOM 712 C CA . GLU A 1 93 ? -17.705 -1.671 7.210 1.00 98.44 93 GLU A CA 1
ATOM 713 C C . GLU A 1 93 ? -16.708 -1.754 8.368 1.00 98.44 93 GLU A C 1
ATOM 715 O O . GLU A 1 93 ? -15.666 -2.401 8.246 1.00 98.44 93 GLU A O 1
ATOM 720 N N . VAL A 1 94 ? -17.024 -1.122 9.498 1.00 98.25 94 VAL A N 1
ATOM 721 C CA . VAL A 1 94 ? -16.255 -1.296 10.736 1.00 98.25 94 VAL A CA 1
ATOM 722 C C . VAL A 1 94 ? -16.585 -2.666 11.327 1.00 98.25 94 VAL A C 1
ATOM 724 O O . VAL A 1 94 ? -17.735 -2.932 11.654 1.00 98.25 94 VAL A O 1
ATOM 727 N N . VAL A 1 95 ? -15.577 -3.527 11.467 1.00 98.19 95 VAL A N 1
ATOM 728 C CA . VAL A 1 95 ? -15.735 -4.916 11.948 1.00 98.19 95 VAL A CA 1
ATOM 729 C C . VAL A 1 95 ? -15.091 -5.169 13.309 1.00 98.19 95 VAL A C 1
ATOM 731 O O . VAL A 1 95 ? -15.355 -6.190 13.933 1.00 98.19 95 VAL A O 1
ATOM 734 N N . GLU A 1 96 ? -14.260 -4.243 13.782 1.00 98.50 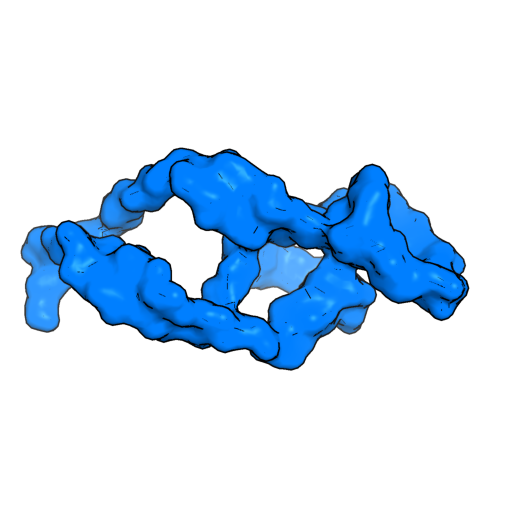96 GLU A N 1
ATOM 735 C CA . GLU A 1 96 ? -13.660 -4.282 15.114 1.00 98.50 96 GLU A CA 1
ATOM 736 C C . GLU A 1 96 ? -13.463 -2.850 15.609 1.00 98.50 96 GLU A C 1
ATOM 738 O O . GLU A 1 96 ? -13.059 -1.975 14.836 1.00 98.50 96 GLU A O 1
ATOM 743 N N . VAL A 1 97 ? -13.744 -2.611 16.888 1.00 98.31 97 VAL A N 1
ATOM 744 C CA . VAL A 1 97 ? -13.643 -1.294 17.524 1.00 98.31 97 VAL A CA 1
ATOM 745 C C . VAL A 1 97 ? -12.767 -1.424 18.760 1.00 98.31 97 VAL A C 1
ATOM 747 O O . VAL A 1 97 ? -13.043 -2.249 19.632 1.00 98.31 97 VAL A O 1
ATOM 750 N N . GLY A 1 98 ? -11.706 -0.623 18.830 1.00 98.25 98 GLY A N 1
ATOM 751 C CA . GLY A 1 98 ? -10.842 -0.565 19.998 1.00 98.25 98 GLY A CA 1
ATOM 752 C C . GLY A 1 98 ? -11.536 0.087 21.196 1.00 98.25 98 GLY A C 1
ATOM 753 O O . GLY A 1 98 ? -12.427 0.922 21.057 1.00 98.25 98 GLY A O 1
ATOM 754 N N . SER A 1 99 ? -11.109 -0.281 22.403 1.00 98.00 99 SER A N 1
ATOM 755 C CA . SER A 1 99 ? -11.729 0.164 23.661 1.00 98.00 99 SER A CA 1
ATOM 756 C C . SER A 1 99 ? -11.613 1.668 23.950 1.00 98.00 99 SER A C 1
ATOM 758 O O . SER A 1 99 ? -12.275 2.168 24.858 1.00 98.00 99 SER A O 1
ATOM 760 N N . GLY A 1 100 ? -10.763 2.387 23.216 1.00 97.56 100 GLY A N 1
ATOM 761 C CA . GLY A 1 100 ? -10.544 3.829 23.324 1.00 97.56 100 GLY A CA 1
ATOM 762 C C . GLY A 1 100 ? -11.325 4.671 22.311 1.00 97.56 100 GLY A C 1
ATOM 763 O O . GLY A 1 100 ? -11.251 5.897 22.386 1.00 97.56 100 GLY A O 1
ATOM 764 N N . VAL A 1 101 ? -12.061 4.050 21.384 1.00 96.25 101 VAL A N 1
ATOM 765 C CA . VAL A 1 101 ? -12.909 4.746 20.403 1.00 96.25 101 VAL A CA 1
ATOM 766 C C . VAL A 1 101 ? -14.154 5.308 21.107 1.00 96.25 101 VAL A C 1
ATOM 768 O O . VAL A 1 101 ? -14.777 4.610 21.908 1.00 96.25 101 VAL A O 1
ATOM 771 N N . ARG A 1 102 ? -14.499 6.575 20.842 1.00 88.12 102 ARG A N 1
ATOM 772 C CA . ARG A 1 102 ? -15.610 7.312 21.474 1.00 88.12 102 ARG A CA 1
ATOM 773 C C . ARG A 1 102 ? -16.624 7.803 20.456 1.00 88.12 102 ARG A C 1
ATOM 775 O O . ARG A 1 102 ? -16.186 8.164 19.342 1.00 88.12 102 ARG A O 1
#

Radius of gyration: 16.09 Å; chains: 1; bounding box: 36×25×47 Å